Protein AF-A0AAU4JF19-F1 (afdb_monomer_lite)

Radius of gyration: 15.44 Å; chains: 1; bounding box: 42×27×43 Å

Foldseek 3Di:
DWPVLLQVQLCQQVVLLLVQLVVFDLVDPFTDCPSHPPLLQCLQCVVLVVPPPDLQNQLQVLLCVVPVDHRHHPRNLSSLNNPVVALKDFDGWFDPDGQDIDTDIGRNPDPDHPPVSSSSSSSSSRRNDDDDDDDDDPVVVVVSVVCRDD

Structure (mmCIF, N/CA/C/O backbone):
data_AF-A0AAU4JF19-F1
#
_entry.id   AF-A0AAU4JF19-F1
#
loop_
_atom_site.group_PDB
_atom_site.id
_atom_site.type_symbol
_atom_site.label_atom_id
_atom_site.label_alt_id
_atom_site.label_comp_id
_atom_site.label_asym_id
_atom_site.label_entity_id
_atom_site.label_seq_id
_atom_site.pdbx_PDB_ins_code
_atom_site.Cartn_x
_atom_site.Cartn_y
_atom_site.Cartn_z
_atom_site.occupancy
_atom_site.B_iso_or_equiv
_atom_site.auth_seq_id
_atom_site.auth_comp_id
_atom_site.auth_asym_id
_atom_site.auth_atom_id
_atom_site.pdbx_PDB_model_num
ATOM 1 N N . MET A 1 1 ? -16.902 -7.060 -4.840 1.00 84.50 1 MET A N 1
ATOM 2 C CA . MET A 1 1 ? -15.902 -7.606 -3.910 1.00 84.50 1 MET A CA 1
ATOM 3 C C . MET A 1 1 ? -16.282 -7.172 -2.511 1.00 84.50 1 MET A C 1
ATOM 5 O O . MET A 1 1 ? -16.657 -6.011 -2.354 1.00 84.50 1 MET A O 1
ATOM 9 N N . ASP A 1 2 ? -16.279 -8.094 -1.555 1.00 87.44 2 ASP A N 1
ATOM 10 C CA . ASP A 1 2 ? -16.539 -7.771 -0.152 1.00 87.44 2 ASP A CA 1
ATOM 11 C C . ASP A 1 2 ? -15.262 -7.286 0.561 1.00 87.44 2 ASP A C 1
ATOM 13 O O . ASP A 1 2 ? -14.175 -7.243 -0.023 1.00 87.44 2 ASP A O 1
ATOM 17 N N . ALA A 1 3 ? -15.402 -6.863 1.818 1.00 88.88 3 ALA A N 1
ATOM 18 C CA . ALA A 1 3 ? -14.282 -6.356 2.603 1.00 88.88 3 ALA A CA 1
ATOM 19 C C . ALA A 1 3 ? -13.207 -7.419 2.905 1.00 88.88 3 ALA A C 1
ATOM 21 O O . ALA A 1 3 ? -12.036 -7.062 3.019 1.00 88.88 3 ALA A O 1
ATOM 22 N N . VAL A 1 4 ? -13.567 -8.702 3.014 1.00 89.31 4 VAL A N 1
ATOM 23 C CA . VAL A 1 4 ? -12.616 -9.776 3.342 1.00 89.31 4 VAL A CA 1
ATOM 24 C C . VAL A 1 4 ? -11.683 -10.017 2.161 1.00 89.31 4 VAL A C 1
ATOM 26 O O . VAL A 1 4 ? -10.460 -9.982 2.325 1.00 89.31 4 VAL A O 1
ATOM 29 N N . ASP A 1 5 ? -12.251 -10.161 0.964 1.00 89.75 5 ASP A N 1
ATOM 30 C CA . ASP A 1 5 ? -11.497 -10.310 -0.279 1.00 89.75 5 ASP A CA 1
ATOM 31 C C . ASP A 1 5 ? -10.629 -9.077 -0.559 1.00 89.75 5 ASP A C 1
ATOM 33 O O . ASP A 1 5 ? -9.460 -9.201 -0.941 1.00 89.75 5 ASP A O 1
ATOM 37 N N . TYR A 1 6 ? -11.172 -7.875 -0.321 1.00 92.56 6 TYR A N 1
ATOM 38 C CA . TYR A 1 6 ? -10.427 -6.622 -0.454 1.00 92.56 6 TYR A CA 1
ATOM 39 C C . TYR A 1 6 ? -9.196 -6.604 0.459 1.00 92.56 6 TYR A C 1
ATOM 41 O O . TYR A 1 6 ? -8.084 -6.335 0.001 1.00 92.56 6 TYR A O 1
ATOM 49 N N . VAL A 1 7 ? -9.378 -6.916 1.748 1.00 93.06 7 VAL A N 1
ATOM 50 C CA . VAL A 1 7 ? -8.292 -6.920 2.737 1.00 93.06 7 VAL A CA 1
ATOM 51 C C . VAL A 1 7 ? -7.249 -7.977 2.389 1.00 93.06 7 VAL A C 1
ATOM 53 O O . VAL A 1 7 ? -6.053 -7.696 2.475 1.00 93.06 7 VAL A O 1
ATOM 56 N N . ALA A 1 8 ? -7.668 -9.170 1.961 1.00 92.19 8 ALA A N 1
ATOM 57 C CA . ALA A 1 8 ? -6.752 -10.226 1.544 1.00 92.19 8 ALA A CA 1
ATOM 58 C C . ALA A 1 8 ? -5.898 -9.795 0.340 1.00 92.19 8 ALA A C 1
ATOM 60 O O . ALA A 1 8 ? -4.673 -9.934 0.382 1.00 92.19 8 ALA A O 1
ATOM 61 N N . ARG A 1 9 ? -6.512 -9.204 -0.696 1.00 93.81 9 ARG A N 1
ATOM 62 C CA . ARG A 1 9 ? -5.788 -8.668 -1.864 1.00 93.81 9 ARG A CA 1
ATOM 63 C C . ARG A 1 9 ? -4.808 -7.568 -1.473 1.00 93.81 9 ARG A C 1
ATOM 65 O O . ARG A 1 9 ? -3.657 -7.610 -1.902 1.00 93.81 9 ARG A O 1
ATOM 72 N N . PHE A 1 10 ? -5.246 -6.616 -0.651 1.00 94.75 10 PHE A N 1
ATOM 73 C CA . PHE A 1 10 ? -4.412 -5.498 -0.213 1.00 94.75 10 PHE A CA 1
ATOM 74 C C . PHE A 1 10 ? -3.197 -5.989 0.579 1.00 94.75 10 PHE A C 1
ATOM 76 O O . PHE A 1 10 ? -2.059 -5.632 0.270 1.00 94.75 10 PHE A O 1
ATOM 83 N N . ARG A 1 11 ? -3.420 -6.871 1.563 1.00 94.38 11 ARG A N 1
ATOM 84 C CA . ARG A 1 11 ? -2.343 -7.475 2.359 1.00 94.38 11 ARG A CA 1
ATOM 85 C C . ARG A 1 11 ? -1.376 -8.280 1.496 1.00 94.38 11 ARG A C 1
ATOM 87 O O . ARG A 1 11 ? -0.178 -8.228 1.759 1.00 94.38 11 ARG A O 1
ATOM 94 N N . ALA A 1 12 ? -1.866 -9.005 0.489 1.00 95.00 12 ALA A N 1
ATOM 95 C CA . ALA A 1 12 ? -1.019 -9.802 -0.396 1.00 95.00 12 ALA A CA 1
ATOM 96 C C . ALA A 1 12 ? -0.020 -8.930 -1.171 1.00 95.00 12 ALA A C 1
ATOM 98 O O . ALA A 1 12 ? 1.178 -9.208 -1.129 1.00 95.00 12 ALA A O 1
ATOM 99 N N . VAL A 1 13 ? -0.487 -7.853 -1.813 1.00 95.50 13 VAL A N 1
ATOM 100 C CA . VAL A 1 13 ? 0.391 -6.935 -2.561 1.00 95.50 13 VAL A CA 1
ATOM 101 C C . VAL A 1 13 ? 1.369 -6.238 -1.625 1.00 95.50 13 VAL A C 1
ATOM 103 O O . VAL A 1 13 ? 2.568 -6.223 -1.884 1.00 95.50 13 VAL A O 1
ATOM 106 N N . LEU A 1 14 ? 0.884 -5.710 -0.500 1.00 93.50 14 LEU A N 1
ATOM 107 C CA . LEU A 1 14 ? 1.738 -4.944 0.398 1.00 93.50 14 LEU A CA 1
ATOM 108 C C . LEU A 1 14 ? 2.796 -5.813 1.090 1.00 93.50 14 LEU A C 1
ATOM 110 O O . LEU A 1 14 ? 3.946 -5.403 1.230 1.00 93.50 14 LEU A O 1
ATOM 114 N N . SER A 1 15 ? 2.433 -7.038 1.478 1.00 93.38 15 SER A N 1
ATOM 115 C CA . SER A 1 15 ? 3.393 -7.998 2.035 1.00 93.38 15 SER A CA 1
ATOM 116 C C . SER A 1 15 ? 4.440 -8.397 0.999 1.00 93.38 15 SER A C 1
ATOM 118 O O . SER A 1 15 ? 5.607 -8.549 1.350 1.00 93.38 15 SER A O 1
ATOM 120 N N . ALA A 1 16 ? 4.043 -8.564 -0.265 1.00 95.75 16 ALA A N 1
ATOM 121 C CA . ALA A 1 16 ? 4.979 -8.826 -1.351 1.00 95.75 16 ALA A CA 1
ATOM 122 C C . ALA A 1 16 ? 5.953 -7.656 -1.544 1.00 95.75 16 ALA A C 1
ATOM 124 O O . ALA A 1 16 ? 7.156 -7.883 -1.521 1.00 95.75 16 ALA A O 1
ATOM 125 N N . ALA A 1 17 ? 5.451 -6.421 -1.617 1.00 93.62 17 ALA A N 1
ATOM 126 C CA . ALA A 1 17 ? 6.264 -5.215 -1.766 1.00 93.62 17 ALA A CA 1
ATOM 127 C C . ALA A 1 17 ? 7.284 -5.048 -0.629 1.00 93.62 17 ALA A C 1
ATOM 129 O O . ALA A 1 17 ? 8.466 -4.844 -0.881 1.00 93.62 17 ALA A O 1
ATOM 130 N N . ILE A 1 18 ? 6.859 -5.230 0.627 1.00 91.25 18 ILE A N 1
ATOM 131 C CA . ILE A 1 18 ? 7.755 -5.157 1.793 1.00 91.25 18 ILE A CA 1
ATOM 132 C C . ILE A 1 18 ? 8.821 -6.262 1.743 1.00 91.25 18 ILE A C 1
ATOM 134 O O . ILE A 1 18 ? 9.982 -6.024 2.069 1.00 91.25 18 ILE A O 1
ATOM 138 N N . ARG A 1 19 ? 8.455 -7.486 1.343 1.00 93.50 19 ARG A N 1
ATOM 139 C CA . ARG A 1 19 ? 9.418 -8.595 1.224 1.00 93.50 19 ARG A CA 1
ATOM 140 C C . ARG A 1 19 ? 10.409 -8.364 0.089 1.00 93.50 19 ARG A C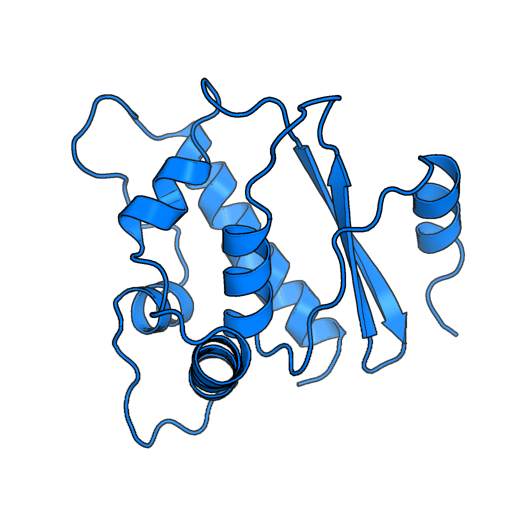 1
ATOM 142 O O . ARG A 1 19 ? 11.585 -8.644 0.290 1.00 93.50 19 ARG A O 1
ATOM 149 N N . THR A 1 20 ? 9.944 -7.837 -1.041 1.00 95.00 20 THR A N 1
ATOM 150 C CA . THR A 1 20 ? 10.790 -7.394 -2.149 1.00 95.00 20 THR A CA 1
ATOM 151 C C . THR A 1 20 ? 11.768 -6.327 -1.674 1.00 95.00 20 THR A C 1
ATOM 153 O O . THR A 1 20 ? 12.967 -6.507 -1.841 1.00 95.00 20 THR A O 1
ATOM 156 N N . ALA A 1 21 ? 11.288 -5.277 -1.005 1.00 92.19 21 ALA A N 1
ATOM 157 C CA . ALA A 1 21 ? 12.130 -4.195 -0.503 1.00 92.19 21 ALA A CA 1
ATOM 158 C C . ALA A 1 21 ? 13.214 -4.692 0.465 1.00 92.19 21 ALA A C 1
ATOM 160 O O . ALA A 1 21 ? 14.374 -4.323 0.344 1.00 92.19 21 ALA A O 1
ATOM 161 N N . ASN A 1 22 ? 12.880 -5.617 1.369 1.00 91.56 22 ASN A N 1
ATOM 162 C CA . ASN A 1 22 ? 13.859 -6.208 2.290 1.00 91.56 22 ASN A CA 1
ATOM 163 C C . ASN A 1 22 ? 14.961 -7.037 1.600 1.00 91.56 22 ASN A C 1
ATOM 165 O O . ASN A 1 22 ? 15.935 -7.412 2.251 1.00 91.56 22 ASN A O 1
ATOM 169 N N . GLN A 1 23 ? 14.778 -7.396 0.330 1.00 93.81 23 GLN A N 1
ATOM 170 C CA . GLN A 1 23 ? 15.718 -8.189 -0.467 1.00 93.81 23 GLN A CA 1
ATOM 171 C C . GLN A 1 23 ? 16.360 -7.380 -1.599 1.00 93.81 23 GLN A C 1
ATOM 173 O O . GLN A 1 23 ? 17.242 -7.901 -2.281 1.00 93.81 23 GLN A O 1
ATOM 178 N N . ALA A 1 24 ? 15.888 -6.157 -1.833 1.00 94.31 24 ALA A N 1
ATOM 179 C CA . ALA A 1 24 ? 16.285 -5.343 -2.962 1.00 94.31 24 ALA A CA 1
ATOM 180 C C . ALA A 1 24 ? 17.605 -4.616 -2.690 1.00 94.31 24 ALA A C 1
ATOM 182 O O . ALA A 1 24 ? 17.904 -4.221 -1.564 1.00 94.31 24 ALA A O 1
ATOM 183 N N . ASP A 1 25 ? 18.363 -4.424 -3.763 1.00 93.44 25 ASP A N 1
ATOM 184 C CA . ASP A 1 25 ? 19.434 -3.441 -3.831 1.00 93.44 25 ASP A CA 1
ATOM 185 C C . ASP A 1 25 ? 18.856 -2.178 -4.478 1.00 93.44 25 ASP A C 1
ATOM 187 O O . ASP A 1 25 ? 18.568 -2.179 -5.674 1.00 93.44 25 ASP A O 1
ATOM 191 N N . PHE A 1 26 ? 18.614 -1.138 -3.680 1.00 92.62 26 PHE A N 1
ATOM 192 C CA . PHE A 1 26 ? 18.005 0.111 -4.152 1.00 92.62 26 PHE A CA 1
ATOM 193 C C . PHE A 1 26 ? 18.990 1.024 -4.900 1.00 92.62 26 PHE A C 1
ATOM 195 O O . PHE A 1 26 ? 18.553 1.999 -5.504 1.00 92.62 26 PHE A O 1
ATOM 202 N N . ASP A 1 27 ? 20.285 0.683 -4.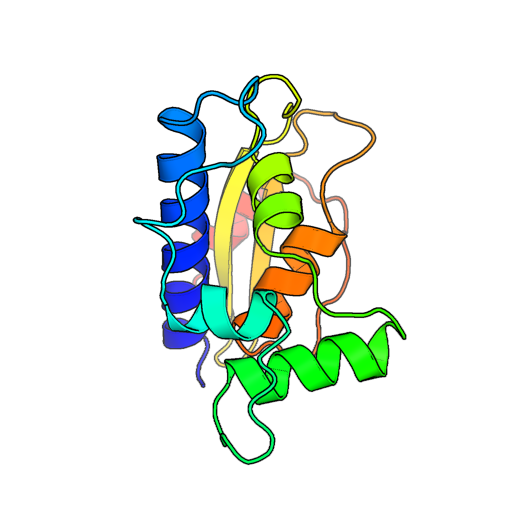939 1.00 92.25 27 ASP A N 1
ATOM 203 C CA . ASP A 1 27 ? 21.257 1.349 -5.819 1.00 92.25 27 ASP A CA 1
ATOM 204 C C . ASP A 1 27 ? 21.165 0.835 -7.276 1.00 92.25 27 ASP A C 1
ATOM 206 O O . ASP A 1 27 ? 21.770 1.402 -8.190 1.00 92.25 27 ASP A O 1
ATOM 210 N N . SER A 1 28 ? 20.408 -0.245 -7.510 1.00 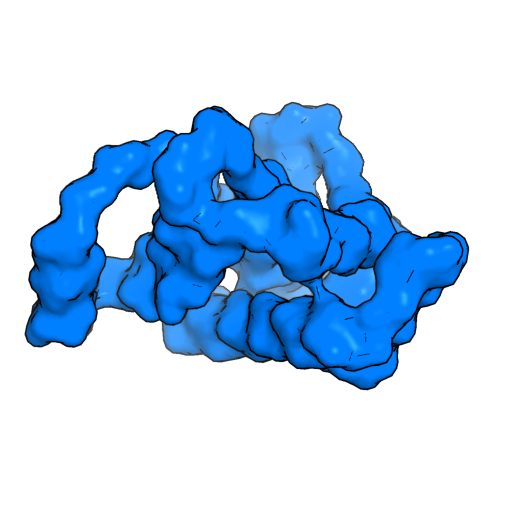92.88 28 SER A N 1
ATOM 211 C CA . SER A 1 28 ? 20.087 -0.776 -8.840 1.00 92.88 28 SER A CA 1
ATOM 212 C C . SER A 1 28 ? 19.072 0.104 -9.575 1.00 92.88 28 SER A C 1
ATOM 214 O O . SER A 1 28 ? 18.177 0.684 -8.970 1.00 92.88 28 SER A O 1
ATOM 216 N N . GLU A 1 29 ? 19.129 0.114 -10.910 1.00 90.81 29 GLU A N 1
ATOM 217 C CA . GLU A 1 29 ? 18.122 0.781 -11.755 1.00 90.81 29 GLU A CA 1
ATOM 218 C C . GLU A 1 29 ? 16.740 0.111 -11.685 1.00 90.81 29 GLU A C 1
ATOM 220 O O . GLU A 1 29 ? 15.736 0.726 -12.034 1.00 90.81 29 GLU A O 1
ATOM 225 N N . THR A 1 30 ? 16.681 -1.162 -11.280 1.00 94.25 30 THR A N 1
ATOM 226 C CA . THR A 1 30 ? 15.430 -1.930 -11.214 1.00 94.25 30 THR A CA 1
ATOM 227 C C . THR A 1 30 ? 15.364 -2.816 -9.979 1.00 94.25 30 THR A C 1
ATOM 229 O O . THR A 1 30 ? 16.367 -3.385 -9.534 1.00 94.25 30 THR A O 1
ATOM 232 N N . ILE A 1 31 ? 14.146 -2.970 -9.468 1.00 95.06 31 ILE A N 1
ATOM 233 C CA . ILE A 1 31 ? 13.781 -3.829 -8.348 1.00 95.06 31 ILE A CA 1
ATOM 234 C C . ILE A 1 31 ? 13.085 -5.083 -8.885 1.00 95.06 31 ILE A C 1
ATOM 236 O O . ILE A 1 31 ? 12.255 -5.033 -9.795 1.00 95.06 31 ILE A O 1
ATOM 240 N N . SER A 1 32 ? 13.401 -6.234 -8.285 1.00 95.06 32 SER A N 1
ATOM 241 C CA . SER A 1 32 ? 12.776 -7.513 -8.634 1.00 95.06 32 SER A CA 1
ATOM 242 C C . SER A 1 32 ? 11.265 -7.503 -8.395 1.00 95.06 32 SER A C 1
ATOM 244 O O . SER A 1 32 ? 10.785 -7.311 -7.279 1.00 95.06 32 SER A O 1
ATOM 246 N N . GLU A 1 33 ? 10.506 -7.828 -9.435 1.00 95.12 33 GLU A N 1
ATOM 247 C CA . GLU A 1 33 ? 9.043 -7.908 -9.386 1.00 95.12 33 GLU A CA 1
ATOM 248 C C . GLU A 1 33 ? 8.541 -9.325 -9.061 1.00 95.12 33 GLU A C 1
ATOM 250 O O . GLU A 1 33 ? 7.340 -9.561 -9.006 1.00 95.12 33 GLU A O 1
ATOM 255 N N . ALA A 1 34 ? 9.443 -10.286 -8.827 1.00 96.25 34 ALA A N 1
ATOM 256 C CA . ALA A 1 34 ? 9.122 -11.717 -8.777 1.00 96.25 34 ALA A CA 1
ATOM 257 C C . ALA A 1 34 ? 8.106 -12.122 -7.691 1.00 96.25 34 ALA A C 1
ATOM 259 O O . ALA A 1 34 ? 7.477 -13.173 -7.794 1.00 96.25 34 ALA A O 1
ATOM 260 N N . LEU A 1 35 ? 7.970 -11.323 -6.629 1.00 96.56 35 LEU A N 1
ATOM 261 C CA . LEU A 1 35 ? 7.000 -11.566 -5.556 1.00 96.56 35 LEU A CA 1
ATOM 262 C C . LEU A 1 35 ? 5.678 -10.823 -5.769 1.00 96.56 35 LEU A C 1
ATOM 264 O O . LEU A 1 35 ? 4.707 -11.096 -5.060 1.00 96.56 35 LEU A O 1
ATOM 268 N N . ILE A 1 36 ? 5.641 -9.869 -6.699 1.00 96.12 36 ILE A N 1
ATOM 269 C CA . ILE A 1 36 ? 4.493 -8.999 -6.914 1.00 96.12 36 ILE A CA 1
ATOM 270 C C . ILE A 1 36 ? 3.401 -9.787 -7.640 1.00 96.12 36 ILE A C 1
ATOM 272 O O . ILE A 1 36 ? 3.683 -10.416 -8.657 1.00 96.12 36 ILE A O 1
ATOM 276 N N . PRO A 1 37 ? 2.145 -9.767 -7.153 1.00 95.25 37 PRO A N 1
ATOM 277 C CA . PRO A 1 37 ? 1.059 -10.455 -7.838 1.00 95.25 37 PRO A CA 1
ATOM 278 C C . PRO A 1 37 ? 0.890 -9.960 -9.280 1.00 95.25 37 PRO A C 1
ATOM 280 O O . PRO A 1 37 ? 0.730 -8.758 -9.495 1.00 95.25 37 PRO A O 1
ATOM 283 N N . ASP A 1 38 ? 0.835 -10.888 -10.241 1.00 91.75 38 ASP A N 1
ATOM 284 C CA . ASP A 1 38 ? 0.764 -10.577 -11.678 1.00 91.75 38 ASP A CA 1
ATOM 285 C C . ASP A 1 38 ? -0.342 -9.573 -12.009 1.00 91.75 38 ASP A C 1
ATOM 287 O O . ASP A 1 38 ? -0.107 -8.592 -12.704 1.00 91.75 38 ASP A O 1
ATOM 291 N N . TRP A 1 39 ? -1.535 -9.751 -11.433 1.00 90.25 39 TRP A N 1
ATOM 292 C CA . TRP A 1 39 ? -2.669 -8.851 -11.662 1.00 90.25 39 TRP A CA 1
ATOM 293 C C . TRP A 1 39 ? -2.381 -7.403 -11.236 1.00 90.25 39 TRP A C 1
ATOM 295 O O . TRP A 1 39 ? -2.892 -6.467 -11.849 1.00 90.25 39 TRP A O 1
ATOM 305 N N . PHE A 1 40 ? -1.603 -7.207 -10.165 1.00 92.44 40 PHE A N 1
ATOM 306 C CA . PHE A 1 40 ? -1.250 -5.876 -9.672 1.00 92.44 40 PHE A CA 1
ATOM 307 C C . PHE A 1 40 ? -0.163 -5.272 -10.554 1.00 92.44 40 PHE A C 1
ATOM 309 O O . PHE A 1 40 ? -0.220 -4.094 -10.901 1.00 92.44 40 PHE A O 1
ATOM 316 N N . ALA A 1 41 ? 0.795 -6.097 -10.966 1.00 91.94 41 ALA A N 1
ATOM 317 C CA . ALA A 1 41 ? 1.848 -5.681 -11.868 1.00 91.94 41 ALA A CA 1
ATOM 318 C C . ALA A 1 41 ? 1.291 -5.286 -13.251 1.00 91.94 41 ALA A C 1
ATOM 320 O O . ALA A 1 41 ? 1.694 -4.275 -13.814 1.00 91.94 41 ALA A O 1
ATOM 321 N N . GLU A 1 42 ? 0.319 -6.030 -13.783 1.00 88.19 42 GLU A N 1
ATOM 322 C CA . GLU A 1 42 ? -0.381 -5.713 -15.035 1.00 88.19 42 GLU A CA 1
ATOM 323 C C . GLU A 1 42 ? -1.081 -4.346 -14.968 1.00 88.19 42 GLU A C 1
ATOM 325 O O . GLU A 1 42 ? -0.827 -3.484 -15.811 1.00 88.19 42 GLU A O 1
ATOM 330 N N . VAL A 1 43 ? -1.922 -4.114 -13.952 1.00 86.75 43 VAL A N 1
ATOM 331 C CA . VAL A 1 43 ? -2.681 -2.855 -13.846 1.00 86.75 43 VAL A CA 1
ATOM 332 C C . VAL A 1 43 ? -1.784 -1.642 -13.582 1.00 86.75 43 VAL A C 1
ATOM 334 O O . VAL A 1 43 ? -2.082 -0.547 -14.052 1.00 86.75 43 VAL A O 1
ATOM 337 N N . THR A 1 44 ? -0.678 -1.839 -12.861 1.00 87.69 44 THR A N 1
ATOM 338 C CA . THR A 1 44 ? 0.286 -0.778 -12.533 1.00 87.69 44 THR A CA 1
ATOM 339 C C . THR A 1 44 ? 1.164 -0.444 -13.740 1.00 87.69 44 THR A C 1
ATOM 341 O O . THR A 1 44 ? 1.350 0.718 -14.057 1.00 87.69 44 THR A O 1
ATOM 344 N N . ARG A 1 45 ? 1.559 -1.414 -14.574 1.00 83.31 45 ARG A N 1
ATOM 345 C CA . ARG A 1 45 ? 2.275 -1.126 -15.838 1.00 83.31 45 ARG A CA 1
ATOM 346 C C . ARG A 1 45 ? 1.394 -0.504 -16.938 1.00 83.31 45 ARG A C 1
ATOM 348 O O . ARG A 1 45 ? 1.689 -0.645 -18.123 1.00 83.31 45 ARG A O 1
ATOM 355 N N . GLY A 1 46 ? 0.268 0.117 -16.585 1.00 65.62 46 GLY A N 1
ATOM 356 C CA . GLY A 1 46 ? -0.636 0.758 -17.538 1.00 65.62 46 GLY A CA 1
ATOM 357 C C . GLY A 1 46 ? -1.317 -0.215 -18.501 1.00 65.62 46 GLY A C 1
ATOM 358 O O . GLY A 1 46 ? -1.943 0.223 -19.467 1.00 65.62 46 GLY A O 1
ATOM 359 N N . SER A 1 47 ? -1.262 -1.530 -18.241 1.00 55.56 47 SER A N 1
ATOM 360 C CA . SER A 1 47 ? -2.064 -2.510 -18.977 1.00 55.56 47 SER A CA 1
ATOM 361 C C . SER A 1 47 ? -3.499 -2.453 -18.461 1.00 55.56 47 SER A C 1
ATOM 363 O O . SER A 1 47 ? -4.029 -3.420 -17.917 1.00 55.56 47 SER A O 1
ATOM 365 N N . ILE A 1 48 ? -4.151 -1.297 -18.621 1.00 54.38 48 ILE A N 1
ATOM 366 C CA . ILE A 1 48 ? -5.605 -1.219 -18.557 1.00 54.38 48 ILE A CA 1
ATOM 367 C C . ILE A 1 48 ? -6.089 -2.016 -19.763 1.00 54.38 48 ILE A C 1
ATOM 369 O O . ILE A 1 48 ? -6.206 -1.502 -20.877 1.00 54.38 48 ILE A O 1
ATOM 373 N N . VAL A 1 49 ? -6.317 -3.311 -19.559 1.00 51.09 49 VAL A N 1
ATOM 374 C CA . VAL A 1 49 ? -6.902 -4.167 -20.582 1.00 51.09 49 VAL A CA 1
ATOM 375 C C . VAL A 1 49 ? -8.351 -3.723 -20.733 1.00 51.09 49 VAL A C 1
ATOM 377 O O . VAL A 1 49 ? -9.234 -4.121 -19.972 1.00 51.09 49 VAL A O 1
ATOM 380 N N . VAL A 1 50 ? -8.589 -2.839 -21.701 1.00 46.56 50 VAL A N 1
ATOM 381 C CA . VAL A 1 50 ? -9.925 -2.392 -22.093 1.00 46.56 50 VAL A CA 1
ATOM 382 C C . VAL A 1 50 ? -10.776 -3.638 -22.362 1.00 46.56 50 VAL A C 1
ATOM 384 O O . VAL A 1 50 ? -10.490 -4.401 -23.280 1.00 46.56 50 VAL A O 1
ATOM 387 N N . GLY A 1 51 ? -11.799 -3.865 -21.531 1.00 49.62 51 GLY A N 1
ATOM 388 C CA . GLY A 1 51 ? -12.706 -5.014 -21.638 1.00 49.62 51 GLY A CA 1
ATOM 389 C C . GLY A 1 51 ? -12.519 -6.128 -20.600 1.00 49.62 51 GLY A C 1
ATOM 390 O O . GLY A 1 51 ? -13.296 -7.081 -20.618 1.00 49.62 51 GLY A O 1
ATOM 391 N N . ARG A 1 52 ? -11.550 -6.028 -19.679 1.00 56.69 52 ARG A N 1
ATOM 392 C CA . ARG A 1 52 ? -11.448 -6.943 -18.530 1.00 56.69 52 ARG A CA 1
ATOM 393 C C . ARG A 1 52 ? -12.321 -6.415 -17.384 1.00 56.69 52 ARG A C 1
ATOM 395 O O . ARG A 1 52 ? -12.001 -5.406 -16.764 1.00 56.69 52 ARG A O 1
ATOM 402 N N . ASP A 1 53 ? -13.453 -7.072 -17.135 1.00 65.19 53 ASP A N 1
ATOM 403 C CA . ASP A 1 53 ? -14.383 -6.716 -16.050 1.00 65.19 53 ASP A CA 1
ATOM 404 C C . ASP A 1 53 ? -13.891 -7.291 -14.711 1.00 65.19 53 ASP A C 1
ATOM 406 O O . ASP A 1 53 ? -14.460 -8.228 -14.150 1.00 65.19 53 ASP A O 1
ATOM 410 N N . ASP A 1 54 ? -12.748 -6.787 -14.241 1.00 80.94 54 ASP A N 1
ATOM 411 C CA . ASP A 1 54 ? -12.195 -7.142 -12.938 1.00 80.94 54 ASP A CA 1
ATOM 412 C C . ASP A 1 54 ? -12.015 -5.926 -12.018 1.00 80.94 54 ASP A C 1
ATOM 414 O O . ASP A 1 54 ? -12.045 -4.758 -12.426 1.00 80.94 54 ASP A O 1
ATOM 418 N N . ALA A 1 55 ? -11.879 -6.219 -10.722 1.00 82.62 55 ALA A N 1
ATOM 419 C CA . ALA A 1 55 ? -11.806 -5.209 -9.672 1.00 82.62 55 ALA A CA 1
ATOM 420 C C . ALA A 1 55 ? -10.607 -4.262 -9.840 1.00 82.62 55 ALA A C 1
ATOM 422 O O . ALA A 1 55 ? -10.727 -3.082 -9.513 1.00 82.62 55 ALA A O 1
ATOM 423 N N . ALA A 1 56 ? -9.484 -4.762 -10.362 1.00 83.75 56 ALA A N 1
ATOM 424 C CA . ALA A 1 56 ? -8.273 -3.973 -10.551 1.00 83.75 56 ALA A CA 1
ATOM 425 C C . ALA A 1 56 ? -8.433 -2.971 -11.694 1.00 83.75 56 ALA A C 1
ATOM 427 O O . ALA A 1 56 ? -8.158 -1.785 -11.519 1.00 83.75 56 ALA A O 1
ATOM 428 N N . SER A 1 57 ? -8.973 -3.424 -12.824 1.00 82.25 57 SER A N 1
ATOM 429 C CA . SER A 1 57 ? -9.243 -2.584 -13.991 1.00 82.25 57 SER A CA 1
ATOM 430 C C . SER A 1 57 ? -10.276 -1.500 -13.668 1.00 82.25 57 SER A C 1
ATOM 432 O O . SER A 1 57 ? -10.050 -0.319 -13.933 1.00 82.25 57 SER A O 1
ATOM 434 N N . SER A 1 58 ? -11.377 -1.877 -13.006 1.00 85.06 58 SER A N 1
ATOM 435 C CA . SER A 1 58 ? -12.409 -0.929 -12.554 1.00 85.06 58 SER A CA 1
ATOM 436 C C . SER A 1 58 ? -11.868 0.085 -11.542 1.00 85.06 58 SER A C 1
ATOM 438 O O . SER A 1 58 ? -12.219 1.265 -11.568 1.00 85.06 58 SER A O 1
ATOM 440 N N . GLY A 1 59 ? -11.020 -0.376 -10.626 1.00 86.56 59 GLY A N 1
ATOM 441 C CA . GLY A 1 59 ? -10.406 0.450 -9.600 1.00 86.56 59 GLY A CA 1
ATOM 442 C C . GLY A 1 59 ? -9.409 1.463 -10.160 1.00 86.56 59 GLY A C 1
ATOM 443 O O . GLY A 1 59 ? -9.489 2.645 -9.833 1.00 86.56 59 GLY A O 1
ATOM 444 N N . SER A 1 60 ? -8.538 1.030 -11.074 1.00 85.06 60 SER A N 1
ATOM 445 C CA . SER A 1 60 ? -7.605 1.903 -11.797 1.00 85.06 60 SER A CA 1
ATOM 446 C C . SER A 1 60 ? -8.335 3.002 -12.574 1.00 85.06 60 SER A C 1
ATOM 448 O O . SER A 1 60 ? -7.998 4.177 -12.440 1.00 85.06 60 SER A O 1
ATOM 450 N N . GLN A 1 61 ? -9.411 2.667 -13.294 1.00 86.19 61 GLN A N 1
ATOM 451 C CA . GLN A 1 61 ? -10.239 3.669 -13.980 1.00 86.19 61 GLN A CA 1
ATOM 452 C C . GLN A 1 61 ? -10.836 4.695 -13.008 1.00 86.19 61 GLN A C 1
ATOM 454 O O . GLN A 1 61 ? -10.906 5.883 -13.327 1.00 86.19 61 GLN A O 1
ATOM 459 N N . GLN A 1 62 ? -11.242 4.266 -11.809 1.00 87.56 62 GLN A N 1
ATOM 460 C CA . GLN A 1 62 ? -11.730 5.190 -10.787 1.00 87.56 62 GLN A CA 1
ATOM 461 C C . GLN A 1 62 ? -10.635 6.088 -10.214 1.00 87.56 62 GLN A C 1
ATOM 463 O O . GLN A 1 62 ? -10.915 7.264 -9.976 1.00 87.56 62 GLN A O 1
ATOM 468 N N . TYR A 1 63 ? -9.415 5.577 -10.022 1.00 87.06 63 TYR A N 1
ATOM 469 C CA . TYR A 1 63 ? -8.267 6.399 -9.636 1.00 87.06 63 TYR A CA 1
ATOM 470 C C . TYR A 1 63 ? -8.065 7.529 -10.651 1.00 87.06 63 TYR A C 1
ATOM 472 O O . TYR A 1 63 ? -8.161 8.703 -10.289 1.00 87.06 63 TYR A O 1
ATOM 480 N N . VAL A 1 64 ? -7.922 7.170 -11.932 1.00 85.38 64 VAL A N 1
ATOM 481 C CA . VAL A 1 64 ? -7.711 8.123 -13.031 1.00 85.38 64 VAL A CA 1
ATOM 482 C C . VAL A 1 64 ? -8.859 9.129 -13.110 1.00 85.38 64 VAL A C 1
ATOM 484 O O . VAL A 1 64 ? -8.634 10.336 -13.135 1.00 85.38 64 VAL A O 1
ATOM 487 N N . SER A 1 65 ? -10.110 8.660 -13.069 1.00 86.00 65 SER A N 1
ATOM 488 C CA . SER A 1 65 ? -11.286 9.532 -13.160 1.00 86.00 65 SER A CA 1
ATOM 489 C C . SER A 1 65 ? -11.397 10.531 -12.007 1.00 86.00 65 SER A C 1
ATOM 491 O O . SER A 1 65 ? -11.949 11.612 -12.208 1.00 86.00 65 SER A O 1
ATOM 493 N N . ARG A 1 66 ? -10.964 10.170 -10.795 1.00 84.19 66 ARG A N 1
ATOM 494 C CA . ARG A 1 66 ? -11.110 11.024 -9.606 1.00 84.19 66 ARG A CA 1
ATOM 495 C C . ARG A 1 66 ? -9.923 11.947 -9.390 1.00 84.19 66 ARG A C 1
ATOM 497 O O . ARG A 1 66 ? -10.096 13.012 -8.804 1.00 84.19 66 ARG A O 1
ATOM 504 N N . ARG A 1 67 ? -8.733 11.518 -9.800 1.00 83.62 67 ARG A N 1
ATOM 505 C CA . ARG A 1 67 ? -7.482 12.243 -9.565 1.00 83.62 67 ARG A CA 1
ATOM 506 C C . ARG A 1 67 ? -7.024 13.044 -10.774 1.00 83.62 67 ARG A C 1
ATOM 508 O O . ARG A 1 67 ? -6.349 14.047 -10.595 1.00 83.62 67 ARG A O 1
ATOM 515 N N . GLY A 1 68 ? -7.430 12.648 -11.981 1.00 78.50 68 GLY A N 1
ATOM 516 C CA . GLY A 1 68 ? -6.872 13.203 -13.214 1.00 78.50 68 GLY A CA 1
ATOM 517 C C . GLY A 1 68 ? -5.398 12.834 -13.406 1.00 78.50 68 GLY A C 1
ATOM 518 O O . GLY A 1 68 ? -4.700 13.506 -14.156 1.00 78.50 68 GLY A O 1
ATOM 519 N N . GLU A 1 69 ? -4.936 11.799 -12.704 1.00 76.81 69 GLU A N 1
ATOM 520 C CA . GLU A 1 69 ? -3.562 11.305 -12.704 1.00 76.81 69 GLU A CA 1
ATOM 521 C C . GLU A 1 69 ? -3.509 9.952 -13.418 1.00 76.81 69 GLU A C 1
ATOM 523 O O . GLU A 1 69 ? -4.479 9.187 -13.392 1.00 76.81 69 GLU A O 1
ATOM 528 N N . GLU A 1 70 ? -2.379 9.656 -14.055 1.00 77.44 70 GLU A N 1
ATOM 529 C CA . GLU A 1 70 ? -2.130 8.349 -14.660 1.00 77.44 70 GLU A CA 1
ATOM 530 C C . GLU A 1 70 ? -1.879 7.279 -13.578 1.00 77.44 70 GLU A C 1
ATOM 532 O O . GLU A 1 70 ? -1.540 7.614 -12.438 1.00 77.44 70 GLU A O 1
ATOM 537 N N . PRO A 1 71 ? -2.074 5.983 -13.894 1.00 79.19 71 PRO A N 1
ATOM 538 C CA . PRO A 1 71 ? -1.597 4.894 -13.048 1.00 79.19 71 PRO A CA 1
ATOM 539 C C . PRO A 1 71 ? -0.116 5.058 -12.701 1.00 79.19 71 PRO A C 1
ATOM 541 O O . PRO A 1 71 ? 0.674 5.492 -13.537 1.00 79.19 71 PRO A O 1
ATOM 544 N N . TRP A 1 72 ? 0.254 4.667 -11.484 1.00 83.75 72 TRP A N 1
ATOM 545 C CA . TRP A 1 72 ? 1.656 4.617 -11.074 1.00 83.75 72 TRP A CA 1
ATOM 546 C C . TRP A 1 72 ? 2.433 3.629 -11.929 1.00 83.75 72 TRP A C 1
ATOM 548 O O . TRP A 1 72 ? 1.918 2.552 -12.198 1.00 83.75 72 TRP A O 1
ATOM 558 N N . GLU A 1 73 ? 3.673 3.950 -12.288 1.00 88.25 73 GLU A N 1
ATOM 559 C CA . GLU A 1 73 ? 4.603 2.965 -12.838 1.00 88.25 73 GLU A CA 1
ATOM 560 C C . GLU A 1 73 ? 5.042 2.001 -11.712 1.00 88.25 73 GLU A C 1
ATOM 562 O O . GLU A 1 73 ? 5.097 2.371 -10.535 1.00 88.25 73 GLU A O 1
ATOM 567 N N . LEU A 1 74 ? 5.248 0.719 -12.037 1.00 92.12 74 LEU A N 1
ATOM 568 C CA . LEU A 1 74 ? 5.448 -0.316 -11.022 1.00 92.12 74 LEU A CA 1
ATOM 569 C C . LEU A 1 74 ? 6.799 -0.192 -10.321 1.00 92.12 74 LEU A C 1
ATOM 571 O O . LEU A 1 74 ? 6.854 -0.388 -9.107 1.00 92.12 74 LEU A O 1
ATOM 575 N N . GLN A 1 75 ? 7.869 0.109 -11.054 1.00 93.56 75 GLN A N 1
ATOM 576 C CA . GLN A 1 75 ? 9.180 0.347 -10.462 1.00 93.56 75 GLN A CA 1
ATOM 577 C C . GLN A 1 75 ? 9.133 1.578 -9.563 1.00 93.56 75 GLN A C 1
ATOM 579 O O . GLN A 1 75 ? 9.502 1.458 -8.397 1.00 93.56 75 GLN A O 1
ATOM 584 N N . ASP A 1 76 ? 8.577 2.697 -10.032 1.00 90.38 76 ASP A N 1
ATOM 585 C CA . ASP A 1 76 ? 8.394 3.909 -9.220 1.00 90.38 76 ASP A CA 1
ATOM 586 C C . ASP A 1 76 ? 7.655 3.594 -7.910 1.00 90.38 76 ASP A C 1
ATOM 588 O O . ASP A 1 76 ? 8.093 3.971 -6.821 1.00 90.38 76 ASP A O 1
ATOM 592 N N . TRP A 1 77 ? 6.573 2.812 -7.991 1.00 92.44 77 TRP A N 1
ATOM 593 C CA . TRP A 1 77 ? 5.823 2.384 -6.812 1.00 92.44 77 TRP A CA 1
ATOM 594 C C . TRP A 1 77 ? 6.642 1.477 -5.875 1.00 92.44 77 TRP A C 1
ATOM 596 O O . TRP A 1 77 ? 6.512 1.584 -4.654 1.00 92.44 77 TRP A O 1
ATOM 606 N N . LEU A 1 78 ? 7.492 0.589 -6.407 1.00 93.06 78 LEU A N 1
ATOM 607 C CA . LEU A 1 78 ? 8.378 -0.269 -5.609 1.00 93.06 78 LEU A CA 1
ATOM 608 C C . LEU A 1 78 ? 9.502 0.521 -4.929 1.00 93.06 78 LEU A C 1
ATOM 610 O O . LEU A 1 78 ? 9.839 0.214 -3.783 1.00 93.06 78 LEU A O 1
ATOM 614 N N . PHE A 1 79 ? 10.042 1.553 -5.579 1.00 91.25 79 PHE A N 1
ATOM 615 C CA . PHE A 1 79 ? 11.056 2.433 -4.993 1.00 91.25 79 PHE A CA 1
ATOM 616 C C . PHE A 1 79 ? 10.534 3.190 -3.762 1.00 91.25 79 PHE A C 1
ATOM 618 O O . PHE A 1 79 ? 11.297 3.432 -2.827 1.00 91.25 79 PHE A O 1
ATOM 625 N N . CYS A 1 80 ? 9.223 3.439 -3.655 1.00 88.94 80 CYS A N 1
ATOM 626 C CA . CYS A 1 80 ? 8.616 4.017 -2.446 1.00 88.94 80 CYS A CA 1
ATOM 627 C C . CYS A 1 80 ? 8.727 3.123 -1.193 1.00 88.94 80 CYS A C 1
ATOM 629 O O . CYS A 1 80 ? 8.396 3.560 -0.085 1.00 88.94 80 CYS A O 1
ATOM 631 N N . PHE A 1 81 ? 9.181 1.874 -1.339 1.00 89.44 81 PHE A N 1
ATOM 632 C CA . PHE A 1 81 ? 9.415 0.947 -0.233 1.00 89.44 81 PHE A CA 1
ATOM 633 C C . PHE A 1 81 ? 10.871 0.884 0.239 1.00 89.44 81 PHE A C 1
ATOM 635 O O . PHE A 1 81 ? 11.140 0.091 1.144 1.00 89.44 81 PHE A O 1
ATOM 642 N N . ASP A 1 82 ? 11.778 1.706 -0.302 1.00 90.06 82 ASP A N 1
ATOM 643 C CA . ASP A 1 82 ? 13.174 1.770 0.147 1.00 90.06 82 ASP A CA 1
ATOM 644 C C . ASP A 1 82 ? 13.265 2.046 1.659 1.00 90.06 82 ASP A C 1
ATOM 646 O O . ASP A 1 82 ? 12.911 3.142 2.102 1.00 90.06 82 ASP A O 1
ATOM 650 N N . PRO A 1 83 ? 13.758 1.095 2.478 1.00 83.75 83 PRO A N 1
ATOM 651 C CA . PRO A 1 83 ? 13.846 1.274 3.922 1.00 83.75 83 PRO A CA 1
ATOM 652 C C . PRO A 1 83 ? 14.766 2.429 4.340 1.00 83.75 83 PRO A C 1
ATOM 654 O O . PRO A 1 83 ? 14.602 2.940 5.445 1.00 83.75 83 PRO A O 1
ATOM 657 N N . GLN A 1 84 ? 15.710 2.861 3.497 1.00 83.88 84 GLN A N 1
ATOM 658 C CA . GLN A 1 84 ? 16.580 4.005 3.793 1.00 83.88 84 GLN A CA 1
ATOM 659 C C . GLN A 1 84 ? 15.845 5.343 3.678 1.00 83.88 84 GLN A C 1
ATOM 661 O O . GLN A 1 84 ? 16.186 6.300 4.373 1.00 83.88 84 GLN A O 1
ATOM 666 N N . LEU A 1 85 ? 14.817 5.402 2.830 1.00 79.44 85 LEU A N 1
ATOM 667 C CA . LEU A 1 85 ? 13.983 6.585 2.611 1.00 79.44 85 LEU A CA 1
ATOM 668 C C . LEU A 1 85 ? 12.701 6.555 3.455 1.00 79.44 85 LEU A C 1
ATOM 670 O O . LEU A 1 85 ? 11.908 7.499 3.443 1.00 79.44 85 LEU A O 1
ATOM 674 N N . ARG A 1 86 ? 12.482 5.465 4.197 1.00 72.56 86 ARG A N 1
ATOM 675 C CA . ARG A 1 86 ? 11.212 5.159 4.842 1.00 72.56 86 ARG A CA 1
ATOM 676 C C . ARG A 1 86 ? 11.293 5.270 6.362 1.00 72.56 86 ARG A C 1
ATOM 678 O O . ARG A 1 86 ? 11.701 4.337 7.044 1.00 72.56 86 ARG A O 1
ATOM 685 N N . GLY A 1 87 ? 10.784 6.372 6.911 1.00 73.12 87 GLY A N 1
ATOM 686 C CA . GLY A 1 87 ? 10.511 6.472 8.351 1.00 73.12 87 GLY A CA 1
ATOM 687 C C . GLY A 1 87 ? 9.233 5.737 8.782 1.00 73.12 87 GLY A C 1
ATOM 688 O O . GLY A 1 87 ? 9.119 5.309 9.925 1.00 73.12 87 GLY A O 1
ATOM 689 N N . TRP A 1 88 ? 8.267 5.546 7.879 1.00 78.12 88 TRP A N 1
ATOM 690 C CA . TRP A 1 88 ? 6.913 5.082 8.203 1.00 78.12 88 TRP A CA 1
ATOM 691 C C . TRP A 1 88 ? 6.764 3.549 8.232 1.00 78.12 88 TRP A C 1
ATOM 693 O O . TRP A 1 88 ? 7.426 2.808 7.507 1.00 78.12 88 TRP A O 1
ATOM 703 N N . ALA A 1 89 ? 5.817 3.035 9.013 1.00 80.12 89 ALA A N 1
ATOM 704 C CA . ALA A 1 89 ? 5.470 1.619 9.090 1.00 80.12 89 ALA A CA 1
ATOM 705 C C . ALA A 1 89 ? 4.016 1.390 8.660 1.00 80.12 89 ALA A C 1
ATOM 707 O O . ALA A 1 89 ? 3.106 2.123 9.039 1.00 80.12 89 ALA A O 1
ATOM 708 N N . TRP A 1 90 ? 3.770 0.336 7.881 1.00 80.25 90 TRP A N 1
ATOM 709 C CA . TRP A 1 90 ? 2.399 -0.125 7.675 1.00 80.25 90 TRP A CA 1
ATOM 710 C C . TRP A 1 90 ? 2.003 -1.003 8.852 1.00 80.25 90 TRP A C 1
ATOM 712 O O . TRP A 1 90 ? 2.791 -1.850 9.271 1.00 80.25 90 TRP A O 1
ATOM 722 N N . TRP A 1 91 ? 0.803 -0.789 9.384 1.00 72.38 91 TRP A N 1
ATOM 723 C CA . TRP A 1 91 ? 0.352 -1.504 10.569 1.00 72.38 91 TRP A CA 1
ATOM 724 C C . TRP A 1 91 ? -0.644 -2.599 10.225 1.00 72.38 91 TRP A C 1
ATOM 726 O O . TRP A 1 91 ? -0.359 -3.764 10.485 1.00 72.38 91 TRP A O 1
ATOM 736 N N . ASP A 1 92 ? -1.802 -2.242 9.664 1.00 85.44 92 ASP A N 1
ATOM 737 C CA . ASP A 1 92 ? -2.779 -3.213 9.164 1.00 85.44 92 ASP A CA 1
ATOM 738 C C . ASP A 1 92 ? -3.954 -2.529 8.437 1.00 85.44 92 ASP A C 1
ATOM 740 O O . ASP A 1 92 ? -4.026 -1.300 8.348 1.00 85.44 92 ASP A O 1
ATOM 744 N N . LEU A 1 93 ? -4.920 -3.330 7.978 1.00 90.50 93 LEU A N 1
ATOM 745 C CA . LEU A 1 93 ? -6.288 -2.890 7.717 1.00 90.50 93 LEU A CA 1
ATOM 746 C C . LEU A 1 93 ? -7.243 -3.376 8.811 1.00 90.50 93 LEU A C 1
ATOM 748 O O . LEU A 1 93 ? -7.171 -4.529 9.241 1.00 90.50 93 LEU A O 1
ATOM 752 N N . THR A 1 94 ? -8.192 -2.522 9.189 1.00 89.88 94 THR A N 1
ATOM 753 C CA . THR A 1 94 ? -9.328 -2.893 10.044 1.00 89.88 94 THR A CA 1
ATOM 754 C C . THR A 1 94 ? -10.619 -2.815 9.238 1.00 89.88 94 THR A C 1
ATOM 756 O O . THR A 1 94 ? -10.883 -1.806 8.586 1.00 89.88 94 THR A O 1
ATOM 759 N N . GLN A 1 95 ? -11.452 -3.851 9.299 1.00 88.62 95 GLN A N 1
ATOM 760 C CA . GLN A 1 95 ? -12.786 -3.819 8.705 1.00 88.62 95 GLN A CA 1
ATOM 761 C C . GLN A 1 95 ? -13.752 -3.030 9.601 1.00 88.62 95 GLN A C 1
ATOM 763 O O . GLN A 1 95 ? -13.901 -3.350 10.776 1.00 88.62 95 GLN A O 1
ATOM 768 N N . LEU A 1 96 ? -14.419 -2.018 9.040 1.00 86.00 96 LEU A N 1
ATOM 769 C CA . LEU A 1 96 ? -15.446 -1.226 9.733 1.00 86.00 96 LEU A CA 1
ATOM 770 C C . LEU A 1 96 ? -16.867 -1.722 9.465 1.00 86.00 96 LEU A C 1
ATOM 772 O O . LEU A 1 96 ? -17.764 -1.502 10.270 1.00 86.00 96 LEU A O 1
ATOM 776 N N . SER A 1 97 ? -17.095 -2.321 8.298 1.00 85.62 97 SER A N 1
ATOM 777 C CA . SER A 1 97 ? -18.380 -2.897 7.897 1.00 85.62 97 SER A CA 1
ATOM 778 C C . SER A 1 97 ? -18.176 -3.864 6.730 1.00 85.62 97 SER A C 1
ATOM 780 O O . SER A 1 97 ? -17.051 -4.079 6.278 1.00 85.62 97 SER A O 1
ATOM 782 N N . HIS A 1 98 ? -19.249 -4.429 6.176 1.00 83.56 98 HIS A N 1
ATOM 783 C CA . HIS A 1 98 ? -19.172 -5.257 4.964 1.00 83.56 98 HIS A CA 1
ATOM 784 C C . HIS A 1 98 ? -18.584 -4.540 3.734 1.00 83.56 98 HIS A C 1
ATOM 786 O O . HIS A 1 98 ? -18.154 -5.210 2.796 1.00 83.56 98 HIS A O 1
ATOM 792 N N . SER A 1 99 ? -18.561 -3.202 3.715 1.00 86.94 99 SER A N 1
ATOM 793 C CA . SER A 1 99 ? -18.140 -2.410 2.551 1.00 86.94 99 SER A CA 1
ATOM 794 C C . SER A 1 99 ? -17.136 -1.299 2.868 1.00 86.94 99 SER A C 1
ATOM 796 O O . SER A 1 99 ? -16.862 -0.477 1.994 1.00 86.94 99 SER A O 1
ATOM 798 N N . ALA A 1 100 ? -16.625 -1.224 4.098 1.00 89.62 100 ALA A N 1
ATOM 799 C CA . ALA A 1 100 ? -15.710 -0.171 4.527 1.00 89.62 100 ALA A CA 1
ATOM 800 C C . ALA A 1 100 ? -14.551 -0.741 5.348 1.00 89.62 100 ALA A C 1
ATOM 802 O O . ALA A 1 100 ? -14.741 -1.595 6.217 1.00 89.62 100 ALA A O 1
ATOM 803 N N . VAL A 1 101 ? -13.351 -0.228 5.083 1.00 92.38 101 VAL A N 1
ATOM 804 C CA . VAL A 1 101 ? -12.107 -0.612 5.754 1.00 92.38 101 VAL A CA 1
ATOM 805 C C . VAL A 1 101 ? -11.287 0.635 6.075 1.00 92.38 101 VAL A C 1
ATOM 807 O O . VAL A 1 101 ? -11.335 1.617 5.335 1.00 92.38 101 VAL A O 1
ATOM 810 N N . LEU A 1 102 ? -10.522 0.590 7.162 1.00 92.62 102 LEU A N 1
ATOM 811 C CA . LEU A 1 102 ? -9.498 1.580 7.485 1.00 92.62 102 LEU A CA 1
ATOM 812 C C . LEU A 1 102 ? -8.125 1.008 7.183 1.00 92.62 102 LEU A C 1
ATOM 814 O O . LEU A 1 102 ? -7.806 -0.090 7.630 1.00 92.62 102 LEU A O 1
ATOM 818 N N . LEU A 1 103 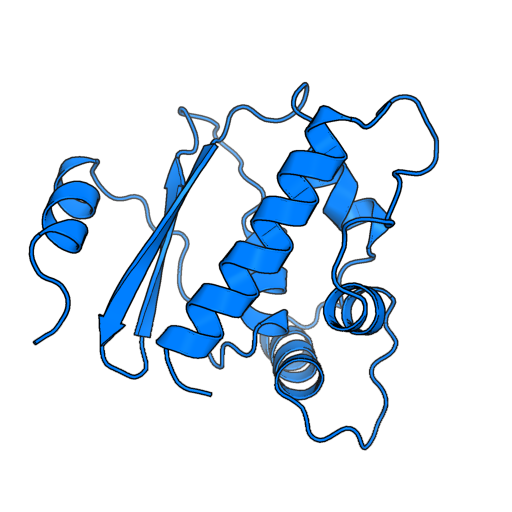? -7.318 1.783 6.466 1.00 91.25 103 LEU A N 1
ATOM 819 C CA . LEU A 1 103 ? -5.890 1.547 6.316 1.00 91.25 103 LEU A CA 1
ATOM 820 C C . LEU A 1 103 ? -5.148 2.314 7.411 1.00 91.25 103 LEU A C 1
ATOM 822 O O . LEU A 1 103 ? -5.300 3.531 7.521 1.00 91.25 103 LEU A O 1
ATOM 826 N N . TRP A 1 104 ? -4.327 1.610 8.187 1.00 91.31 104 TRP A N 1
ATOM 827 C CA . TRP A 1 104 ? -3.497 2.211 9.224 1.00 91.31 104 TRP A CA 1
ATOM 828 C C . TRP A 1 104 ? -2.039 2.257 8.788 1.00 91.31 104 TRP A C 1
ATOM 830 O O . TRP A 1 104 ? -1.421 1.231 8.483 1.00 91.31 104 TRP A O 1
ATOM 840 N N . VAL A 1 105 ? -1.497 3.470 8.787 1.00 88.69 105 VAL A N 1
ATOM 841 C CA . VAL A 1 105 ? -0.091 3.759 8.523 1.00 88.69 105 VAL A CA 1
ATOM 842 C C . VAL A 1 105 ? 0.424 4.569 9.701 1.00 88.69 105 VAL A C 1
ATOM 844 O O . VAL A 1 105 ? -0.190 5.560 10.094 1.00 88.69 105 VAL A O 1
ATOM 847 N N . ASP A 1 106 ? 1.536 4.131 10.267 1.00 87.50 106 ASP A N 1
ATOM 848 C CA . ASP A 1 106 ? 2.301 4.904 11.228 1.00 87.50 106 ASP A CA 1
ATOM 849 C C . ASP A 1 106 ? 3.334 5.714 10.467 1.00 87.50 106 ASP A C 1
ATOM 851 O O . ASP A 1 106 ? 4.200 5.150 9.804 1.00 87.50 106 ASP A O 1
ATOM 855 N N . SER A 1 107 ? 3.228 7.038 10.523 1.00 82.75 107 SER A N 1
ATOM 856 C CA . SER A 1 107 ? 4.195 7.906 9.860 1.00 82.75 107 SER A CA 1
ATOM 857 C C . SER A 1 107 ? 5.538 7.959 10.588 1.00 82.75 107 SER A C 1
ATOM 859 O O . SER A 1 107 ? 6.469 8.548 10.056 1.00 82.75 107 SER A O 1
ATOM 861 N N . SER A 1 108 ? 5.642 7.419 11.809 1.00 82.31 108 SER A N 1
ATOM 862 C CA . SER A 1 108 ? 6.792 7.589 12.710 1.00 82.31 108 SER A CA 1
ATOM 863 C C . SER A 1 108 ? 7.190 9.055 12.928 1.00 82.31 108 SER A C 1
ATOM 865 O O . SER A 1 108 ? 8.337 9.361 13.242 1.00 82.31 108 SER A O 1
ATOM 867 N N . GLY A 1 109 ? 6.237 9.979 12.770 1.00 78.75 109 GLY A N 1
ATOM 868 C CA . GLY A 1 109 ? 6.478 11.419 12.880 1.00 78.75 109 GLY A CA 1
ATOM 869 C C . GLY A 1 109 ? 7.010 12.088 11.610 1.00 78.75 109 GLY A C 1
ATOM 870 O O . GLY A 1 109 ? 7.245 13.295 11.646 1.00 78.75 109 GLY A O 1
ATOM 871 N N . GLU A 1 110 ? 7.149 11.361 10.497 1.00 74.56 110 GLU A N 1
ATOM 872 C CA . GLU A 1 110 ? 7.541 11.949 9.216 1.00 74.56 110 GLU A CA 1
ATOM 873 C C . GLU A 1 110 ? 6.496 12.973 8.731 1.00 74.56 110 GLU A C 1
ATOM 875 O O . GLU A 1 11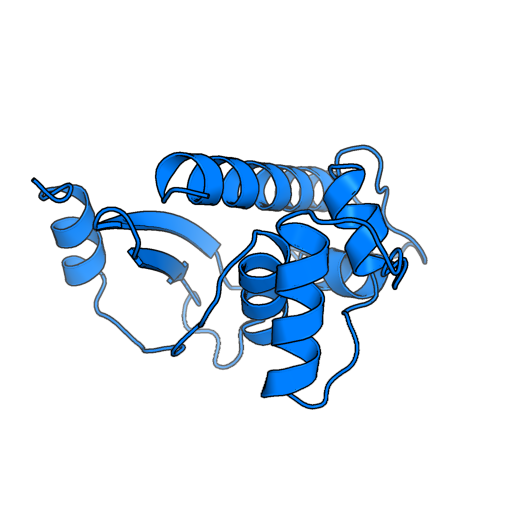0 ? 5.286 12.705 8.792 1.00 74.56 110 GLU A O 1
ATOM 880 N N . PRO A 1 111 ? 6.930 14.146 8.228 1.00 69.50 111 PRO A N 1
ATOM 881 C CA . PRO A 1 111 ? 6.029 15.173 7.709 1.00 69.50 111 PRO A CA 1
ATOM 882 C C . PRO A 1 111 ? 5.403 14.777 6.365 1.00 69.50 111 PRO A C 1
ATOM 884 O O . PRO A 1 111 ? 4.372 15.332 5.985 1.00 69.50 111 PRO A O 1
ATOM 887 N N . ALA A 1 112 ? 6.013 13.824 5.656 1.00 70.94 112 ALA A N 1
ATOM 888 C CA . ALA A 1 112 ? 5.531 13.269 4.402 1.00 70.94 112 ALA A CA 1
ATOM 889 C C . ALA A 1 112 ? 5.537 11.737 4.471 1.00 70.94 112 ALA A C 1
ATOM 891 O O . ALA A 1 112 ? 6.443 11.125 5.028 1.00 70.94 112 ALA A O 1
ATOM 892 N N . PHE A 1 113 ? 4.515 11.114 3.894 1.00 78.06 113 PHE A N 1
ATOM 893 C CA . PHE A 1 113 ? 4.440 9.668 3.707 1.00 78.06 113 PHE A CA 1
ATOM 894 C C . PHE A 1 113 ? 3.769 9.393 2.348 1.00 78.06 113 PHE A C 1
ATOM 896 O O . PHE A 1 113 ? 3.067 10.281 1.849 1.00 78.06 113 PHE A O 1
ATOM 903 N N . PRO A 1 114 ? 3.955 8.204 1.748 1.00 81.12 114 PRO A N 1
ATOM 904 C CA . PRO A 1 114 ? 3.541 7.894 0.378 1.00 81.12 114 PRO A CA 1
ATOM 905 C C . PRO A 1 114 ? 2.034 7.630 0.293 1.00 81.12 114 PRO A C 1
ATOM 907 O O . PRO A 1 114 ? 1.541 6.510 0.139 1.00 81.12 114 PRO A O 1
ATOM 910 N N . CYS A 1 115 ? 1.269 8.695 0.518 1.00 86.56 115 CYS A N 1
ATOM 911 C CA . CYS A 1 115 ? -0.178 8.645 0.624 1.00 86.56 115 CYS A CA 1
ATOM 912 C C . CYS A 1 115 ? -0.854 8.349 -0.718 1.00 86.56 115 CYS A C 1
ATOM 914 O O . CYS A 1 115 ? -1.900 7.698 -0.729 1.00 86.56 115 CYS A O 1
ATOM 916 N N . GLU A 1 116 ? -0.266 8.790 -1.832 1.00 87.81 116 GLU A N 1
ATOM 917 C CA . GLU A 1 116 ? -0.819 8.576 -3.170 1.00 87.81 116 GLU A CA 1
ATOM 918 C C . GLU A 1 116 ? -0.547 7.147 -3.651 1.00 87.81 116 GLU A C 1
ATOM 920 O O . GLU A 1 116 ? -1.420 6.523 -4.238 1.00 87.81 116 GLU A O 1
ATOM 925 N N . GLU A 1 117 ? 0.588 6.564 -3.287 1.00 88.88 117 GLU A N 1
ATOM 926 C CA . GLU A 1 117 ? 0.981 5.188 -3.584 1.00 88.88 117 GLU A CA 1
ATOM 927 C C . GLU A 1 117 ? 0.096 4.186 -2.838 1.00 88.88 117 GLU A C 1
ATOM 929 O O . GLU A 1 117 ? -0.321 3.159 -3.384 1.00 88.88 117 GLU A O 1
ATOM 934 N N . PHE A 1 118 ? -0.254 4.503 -1.588 1.00 90.56 118 PHE A N 1
ATOM 935 C CA . PHE A 1 118 ? -1.251 3.746 -0.838 1.00 90.56 118 PHE A CA 1
ATOM 936 C C . PHE A 1 118 ? -2.660 3.918 -1.390 1.00 90.56 118 PHE A C 1
ATOM 938 O O . PHE A 1 118 ? -3.440 2.960 -1.406 1.00 90.56 118 PHE A O 1
ATOM 945 N N . ARG A 1 119 ? -3.001 5.126 -1.844 1.00 91.94 119 ARG A N 1
ATOM 946 C CA . ARG A 1 119 ? -4.287 5.386 -2.487 1.00 91.94 119 ARG A CA 1
ATOM 947 C C . ARG A 1 119 ? -4.390 4.617 -3.802 1.00 91.94 119 ARG A C 1
ATOM 949 O O . ARG A 1 119 ? -5.417 3.981 -4.030 1.00 91.94 119 ARG A O 1
ATOM 956 N N . TRP A 1 120 ? -3.336 4.601 -4.611 1.00 92.50 120 TRP A N 1
ATOM 957 C CA . TRP A 1 120 ? -3.233 3.784 -5.814 1.00 92.50 120 TRP A CA 1
ATOM 958 C C . TRP A 1 120 ? -3.477 2.312 -5.500 1.00 92.50 120 TRP A C 1
ATOM 960 O O . TRP A 1 120 ? -4.388 1.720 -6.075 1.00 92.50 120 TRP A O 1
ATOM 970 N N . LEU A 1 121 ? -2.758 1.744 -4.524 1.00 93.69 121 LEU A N 1
ATOM 971 C CA . LEU A 1 121 ? -2.963 0.358 -4.104 1.00 93.69 121 LEU A CA 1
ATOM 972 C C . LEU A 1 121 ? -4.419 0.096 -3.686 1.00 93.69 121 LEU A C 1
ATOM 974 O O . LEU A 1 121 ? -5.007 -0.907 -4.087 1.00 93.69 121 LEU A O 1
ATOM 978 N N . ALA A 1 122 ? -5.031 1.005 -2.923 1.00 93.94 122 ALA A N 1
ATOM 979 C CA . ALA A 1 122 ? -6.426 0.871 -2.514 1.00 93.94 122 ALA A CA 1
ATOM 980 C C . ALA A 1 122 ? -7.376 0.799 -3.721 1.00 93.94 122 ALA A C 1
ATOM 982 O O . ALA A 1 122 ? -8.224 -0.097 -3.800 1.00 93.94 122 ALA A O 1
ATOM 983 N N . TYR A 1 123 ? -7.207 1.692 -4.698 1.00 93.31 123 TYR A N 1
ATOM 984 C CA . TYR A 1 123 ? -7.986 1.654 -5.933 1.00 93.31 123 TYR A CA 1
ATOM 985 C C . TYR A 1 123 ? -7.687 0.403 -6.760 1.00 93.31 123 TYR A C 1
ATOM 987 O O . TYR A 1 123 ? -8.630 -0.292 -7.112 1.00 93.31 123 TYR A O 1
ATOM 995 N N . ALA A 1 124 ? -6.426 0.033 -6.986 1.00 91.81 124 ALA A N 1
ATOM 996 C CA . ALA A 1 124 ? -6.045 -1.186 -7.705 1.00 91.81 124 ALA A CA 1
ATOM 997 C C . ALA A 1 124 ? -6.576 -2.470 -7.036 1.00 91.81 124 ALA A C 1
ATOM 999 O O . ALA A 1 124 ? -6.849 -3.470 -7.700 1.00 91.81 124 ALA A O 1
ATOM 1000 N N . CYS A 1 125 ? -6.777 -2.464 -5.717 1.00 92.62 125 CYS A N 1
ATOM 1001 C CA . CYS A 1 125 ? -7.457 -3.554 -5.027 1.00 92.62 125 CYS A CA 1
ATOM 1002 C C . CYS A 1 125 ? -8.966 -3.581 -5.291 1.00 92.62 125 CYS A C 1
ATOM 1004 O O . CYS A 1 125 ? -9.553 -4.648 -5.159 1.00 92.62 125 CYS A O 1
ATOM 1006 N N . GLY A 1 126 ? -9.585 -2.470 -5.692 1.00 91.62 126 GLY A N 1
ATOM 1007 C CA . GLY A 1 126 ? -11.005 -2.362 -6.038 1.00 91.62 126 GLY A CA 1
ATOM 1008 C C . GLY A 1 126 ? -11.787 -1.363 -5.182 1.00 91.62 126 GLY A C 1
ATOM 1009 O O . GLY A 1 126 ? -13.017 -1.456 -5.111 1.00 91.62 126 GLY A O 1
ATOM 1010 N N . ALA A 1 127 ? -11.112 -0.433 -4.497 1.00 92.31 127 ALA A N 1
ATOM 1011 C CA . ALA A 1 127 ? -11.796 0.626 -3.764 1.00 92.31 127 ALA A CA 1
ATOM 1012 C C . ALA A 1 127 ? -12.622 1.499 -4.723 1.00 92.31 127 ALA A C 1
ATOM 1014 O O . ALA A 1 127 ? -12.189 1.841 -5.821 1.00 92.31 127 ALA A O 1
ATOM 1015 N N . LYS A 1 128 ? -13.829 1.881 -4.291 1.00 90.25 128 LYS A N 1
ATOM 1016 C CA . LYS A 1 128 ? -14.692 2.829 -5.026 1.00 90.25 128 LYS A CA 1
ATOM 1017 C C . LYS A 1 128 ? -14.485 4.278 -4.586 1.00 90.25 128 LYS A C 1
ATOM 1019 O O . LYS A 1 128 ? -14.830 5.213 -5.305 1.00 90.25 128 LYS A O 1
ATOM 1024 N N . ASN A 1 129 ? -13.995 4.455 -3.367 1.00 91.25 129 ASN A N 1
ATOM 1025 C CA . ASN A 1 129 ? -13.644 5.742 -2.799 1.00 91.25 129 ASN A CA 1
ATOM 1026 C C . ASN A 1 129 ? -12.548 5.529 -1.757 1.00 91.25 129 ASN A C 1
ATOM 1028 O O . ASN A 1 129 ? -12.546 4.505 -1.072 1.00 91.25 129 ASN A O 1
ATOM 1032 N N . VAL A 1 130 ? -11.649 6.500 -1.637 1.00 93.00 130 VAL A N 1
ATOM 1033 C CA . VAL A 1 130 ? -10.585 6.513 -0.631 1.00 93.00 130 VAL A CA 1
ATOM 1034 C C . VAL A 1 130 ? -10.500 7.924 -0.068 1.00 93.00 130 VAL A C 1
ATOM 1036 O O . VAL A 1 130 ? -10.090 8.846 -0.774 1.00 93.00 130 VAL A O 1
ATOM 1039 N N . ASP A 1 131 ? -10.892 8.078 1.193 1.00 91.06 131 ASP A N 1
ATOM 1040 C CA . ASP A 1 131 ? -10.848 9.348 1.916 1.00 91.06 131 ASP A CA 1
ATOM 1041 C C . ASP A 1 131 ? -9.586 9.456 2.785 1.00 91.06 131 ASP A C 1
ATOM 1043 O O . ASP A 1 131 ? -8.934 8.462 3.109 1.00 91.06 131 ASP A O 1
ATOM 1047 N N . GLY A 1 132 ? -9.261 10.681 3.202 1.00 88.69 132 GLY A N 1
ATOM 1048 C CA . GLY A 1 132 ? -8.067 10.974 3.991 1.00 88.69 132 GLY A CA 1
ATOM 1049 C C . GLY A 1 132 ? -6.830 11.251 3.126 1.00 88.69 132 GLY A C 1
ATOM 1050 O O . GLY A 1 132 ? -6.976 11.551 1.940 1.00 88.69 132 GLY A O 1
ATOM 1051 N N . PRO A 1 133 ? -5.617 11.181 3.696 1.00 88.12 133 PRO A N 1
ATOM 1052 C CA . PRO A 1 133 ? -5.328 10.680 5.039 1.00 88.12 133 PRO A CA 1
ATOM 1053 C C . PRO A 1 133 ? -5.817 11.595 6.161 1.00 88.12 133 PRO A C 1
ATOM 1055 O O . PRO A 1 133 ? -5.988 12.797 5.980 1.00 88.12 133 PRO A O 1
ATOM 1058 N N . VAL A 1 134 ? -6.055 11.011 7.336 1.00 89.12 134 VAL A N 1
ATOM 1059 C CA . VAL A 1 134 ? -6.451 11.745 8.542 1.00 89.12 134 VAL A CA 1
ATOM 1060 C C . VAL A 1 134 ? -5.601 11.270 9.710 1.00 89.12 134 VAL A C 1
ATOM 1062 O O . VAL A 1 134 ? -5.504 10.069 9.953 1.00 89.12 134 VAL A O 1
ATOM 1065 N N . VAL A 1 135 ? -5.014 12.209 10.451 1.00 87.25 135 VAL A N 1
ATOM 1066 C CA . VAL A 1 135 ? -4.245 11.893 11.660 1.00 87.25 135 VAL A CA 1
ATOM 1067 C C . VAL A 1 135 ? -5.195 11.406 12.757 1.00 87.25 135 VAL A C 1
ATOM 1069 O O . VAL A 1 135 ? -6.224 12.027 13.041 1.00 87.25 135 VAL A O 1
ATOM 1072 N N . ARG A 1 136 ? -4.845 10.276 13.372 1.00 87.62 136 ARG A N 1
ATOM 1073 C CA . ARG A 1 136 ? -5.618 9.591 14.417 1.00 87.62 136 ARG A CA 1
ATOM 1074 C C . ARG A 1 136 ? -4.702 9.234 15.579 1.00 87.62 136 ARG A C 1
ATOM 1076 O O . ARG A 1 136 ? -3.498 9.066 15.393 1.00 87.62 136 ARG A O 1
ATOM 1083 N N . ARG A 1 137 ? -5.254 9.116 16.787 1.00 86.44 137 ARG A N 1
ATOM 1084 C CA . ARG A 1 137 ? -4.480 8.668 17.951 1.00 86.44 137 ARG A CA 1
ATOM 1085 C C . ARG A 1 137 ? -4.288 7.157 17.918 1.00 86.44 137 ARG A C 1
ATOM 1087 O O . ARG A 1 137 ? -5.191 6.416 17.539 1.00 86.44 137 ARG A O 1
ATOM 1094 N N . LEU A 1 138 ? -3.158 6.698 18.454 1.00 82.75 138 LEU A N 1
ATOM 1095 C CA . LEU A 1 138 ? -2.848 5.277 18.634 1.00 82.75 138 LEU A CA 1
ATOM 1096 C C . LEU A 1 138 ? -3.973 4.494 19.342 1.00 82.75 138 LEU A C 1
ATOM 1098 O O . LEU A 1 138 ? -4.285 3.364 18.977 1.00 82.75 138 LEU A O 1
ATOM 1102 N N . SER A 1 139 ? -4.621 5.099 20.339 1.00 85.75 139 SER A N 1
ATOM 1103 C CA . SER A 1 139 ? -5.736 4.477 21.064 1.00 85.75 139 SER A CA 1
ATOM 1104 C C . SER A 1 139 ? -6.935 4.146 20.171 1.00 85.75 139 SER A C 1
ATOM 1106 O O . SER A 1 139 ? -7.620 3.161 20.423 1.00 85.75 139 SER A O 1
ATOM 1108 N N . GLU A 1 140 ? -7.185 4.944 19.130 1.00 84.69 140 GLU A N 1
ATOM 1109 C CA . GLU A 1 140 ? -8.302 4.730 18.201 1.00 84.69 140 GLU A CA 1
ATOM 1110 C C . GLU A 1 140 ? -8.053 3.496 17.323 1.00 84.69 140 GLU A C 1
ATOM 1112 O O . GLU A 1 140 ? -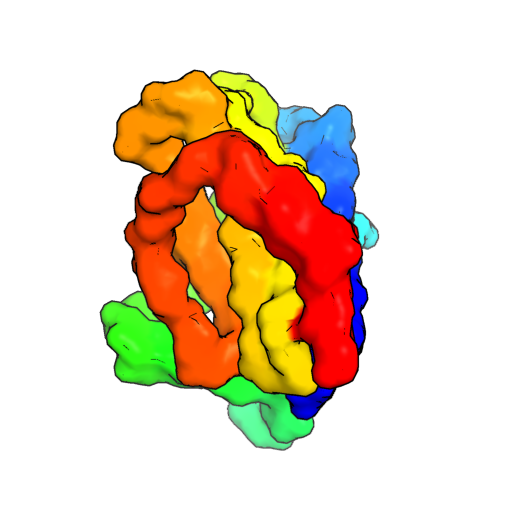8.967 2.708 17.081 1.00 84.69 140 GLU A O 1
ATOM 1117 N N . TRP A 1 141 ? -6.798 3.265 16.916 1.00 82.69 141 TRP A N 1
ATOM 1118 C CA . TRP A 1 141 ? -6.412 2.027 16.235 1.00 82.69 141 TRP A CA 1
ATOM 1119 C C . TRP A 1 141 ? -6.650 0.802 17.120 1.00 82.69 141 TRP A C 1
ATOM 1121 O O . TRP A 1 141 ? -7.297 -0.150 16.682 1.00 82.69 141 TRP A O 1
ATOM 1131 N N . TRP A 1 142 ? -6.183 0.839 18.373 1.00 82.38 142 TRP A N 1
ATOM 1132 C CA . TRP A 1 142 ? -6.378 -0.260 19.324 1.00 82.38 142 TRP A CA 1
ATOM 1133 C C . TRP A 1 142 ? -7.854 -0.600 19.532 1.00 82.38 142 TRP A C 1
ATOM 1135 O O . TRP A 1 142 ? -8.214 -1.775 19.491 1.00 82.38 142 TRP A O 1
ATOM 1145 N N . GLN A 1 143 ? -8.706 0.414 19.693 1.00 84.25 143 GLN A N 1
ATOM 1146 C CA . GLN A 1 143 ? -10.154 0.233 19.825 1.00 84.25 143 GLN A CA 1
ATOM 1147 C C . GLN A 1 143 ? -10.755 -0.424 18.580 1.00 84.25 143 GLN A C 1
ATOM 1149 O O . GLN A 1 143 ? -11.506 -1.388 18.700 1.00 84.25 143 GLN A O 1
ATOM 1154 N N . SER A 1 144 ? -10.350 0.014 17.382 1.00 79.44 144 SER A N 1
ATOM 1155 C CA . SER A 1 144 ? -10.857 -0.549 16.123 1.00 79.44 144 SER A CA 1
ATOM 1156 C C . SER A 1 144 ? -10.590 -2.054 15.975 1.00 79.44 144 SER A C 1
ATOM 1158 O O . SER A 1 144 ? -11.329 -2.752 15.291 1.00 79.44 144 SER A O 1
ATOM 1160 N N . ARG A 1 145 ? -9.543 -2.577 16.626 1.00 75.12 145 ARG A N 1
ATOM 1161 C CA . ARG A 1 145 ? -9.205 -4.008 16.598 1.00 75.12 145 ARG A CA 1
ATOM 1162 C C . ARG A 1 145 ? -9.996 -4.848 17.600 1.00 75.12 145 ARG A C 1
ATOM 1164 O O . ARG A 1 145 ? -10.001 -6.068 17.460 1.00 75.12 145 ARG A O 1
ATOM 1171 N N . GLN A 1 146 ? -10.587 -4.227 18.620 1.00 71.06 146 GLN A N 1
ATOM 1172 C CA . GLN A 1 146 ? -11.326 -4.919 19.681 1.00 71.06 146 GLN A CA 1
ATOM 1173 C C . GLN A 1 146 ? -12.812 -5.083 19.352 1.00 71.06 146 GLN A C 1
ATOM 1175 O O . GLN A 1 146 ? -13.399 -6.071 19.782 1.00 71.06 146 GLN A O 1
ATOM 1180 N N . ASP A 1 147 ? -13.367 -4.186 18.534 1.00 61.03 147 ASP A N 1
ATOM 1181 C CA . ASP A 1 147 ? -14.732 -4.262 18.008 1.00 61.03 147 ASP A CA 1
ATOM 1182 C C . ASP A 1 147 ? -14.708 -4.568 16.499 1.00 61.03 147 ASP A C 1
ATOM 1184 O O . ASP A 1 147 ? -14.919 -3.667 15.680 1.00 61.03 147 ASP A O 1
ATOM 1188 N N . PRO A 1 148 ? -14.429 -5.818 16.074 1.00 55.03 148 PRO A N 1
ATOM 1189 C CA . PRO A 1 148 ? -14.700 -6.189 14.695 1.00 55.03 148 PRO A CA 1
ATOM 1190 C C . PRO A 1 148 ? -16.203 -6.010 14.466 1.00 55.03 148 PRO A C 1
ATOM 1192 O O . PRO A 1 148 ? -17.011 -6.523 15.241 1.00 55.03 148 PRO A O 1
ATOM 1195 N N . ALA A 1 149 ? -16.553 -5.227 13.444 1.00 56.44 149 ALA A N 1
ATOM 1196 C CA . ALA A 1 149 ? -17.930 -4.902 13.089 1.00 56.44 149 ALA A CA 1
ATOM 1197 C C . ALA A 1 149 ? -18.840 -6.135 13.220 1.00 56.44 149 ALA A C 1
ATOM 1199 O O . ALA A 1 149 ? -18.550 -7.178 12.629 1.00 56.44 149 ALA A O 1
ATOM 1200 N N . THR A 1 150 ? -19.878 -6.009 14.051 1.00 45.03 150 THR A N 1
ATOM 1201 C CA . THR A 1 150 ? -20.856 -7.071 14.331 1.00 45.03 150 THR A CA 1
ATOM 1202 C C . THR A 1 150 ? -21.744 -7.335 13.125 1.00 45.03 150 THR A C 1
ATOM 1204 O O . THR A 1 150 ? -22.112 -6.347 12.447 1.00 45.03 150 THR A O 1
#

Secondary structure (DSSP, 8-state):
--HHHHHHHHHHHHHHHHHHHTT--TTSS----TTS-HHHHHHHTT---TT--SHHHHHHHHHHHHH--PPPPHHHHHHTT-TTT---EEEEEEEEETTEEEEEEE-TT-S---HHHHHHHHHHHT-S---------HHHHHHHHHS---

pLDDT: mean 85.14, std 10.75, range [45.03, 96.56]

Sequence (150 aa):
MDAVDYVARFRAVLSAAIRTANQADFDSETISEALIPDWFAEVTRGSIVVGRDDAASSGSQQYVSRRGEEPWELQDWLFCFDPQLRGWAWWDLTQLSHSAVLLWVDSSGEPAFPCEEFRWLAYACGAKNVDGPVVRRLSEWWQSRQDPAT